Protein AF-A0A4C1Z0Y5-F1 (afdb_monomer)

Sequence (143 aa):
MVAMIMKELLCTYRNPIDVAYALNEYGGIYSSMTRVRSLRLERIRKRRRDTCPDYQQSTRPDVIVRITAKHKLHDSVSLAVVGITLHTVSCVYYRDDGEDATGRFIKMAVAASENKIKDYNVKMAIRNWEKTIMNVLAENWKQ

Mean predicted aligned error: 11.97 Å

pLDDT: mean 70.78, std 19.0, range [27.09, 95.94]

Nearest PDB structures (foldseek):
  3wry-assembly1_C  TM=5.683E-01  e=4.928E-02  Tobacco mosaic virus strain tomato/L
  3vkw-assembly1_A  TM=5.812E-01  e=9.274E-02  Tobacco mosaic virus strain tomato/L
  6jdu-assembly1_A  TM=4.687E-01  e=4.230E-01  Porcine reproductive and respiratory syndrome virus

Radius of gyration: 18.04 Å; Cα contacts (8 Å, |Δi|>4): 185; chains: 1; bounding box: 36×33×64 Å

Secondary structure (DSSP, 8-state):
------TT--EESSS-HHHHHHTGGGT--EE-------EEEE------SS-----PPPSSSS--------SS-SS-HHHHHHHHHS-SS-EEEE-SS--SHHHHHHHHHHHS-HHHHHHHHHH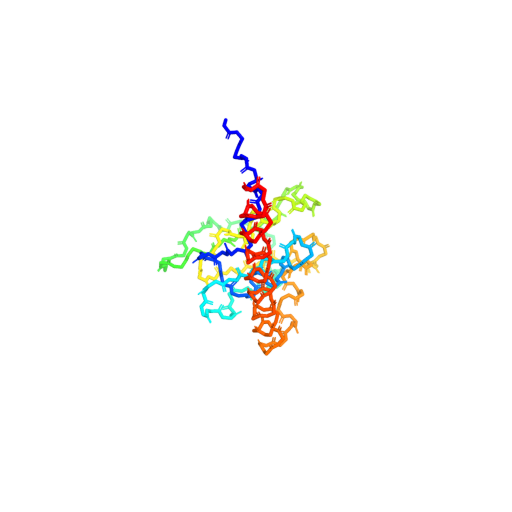HHHHHHHHHHHHHHHHHTT-

Solvent-accessible surface area (backbone atoms only — not comparable to full-atom values): 8480 Å² total; per-residue (Å²): 136,80,77,74,79,61,88,77,70,38,63,35,81,58,29,29,26,29,51,26,51,33,45,48,92,76,59,54,37,14,34,74,38,85,48,56,77,34,72,45,83,43,70,63,78,89,75,72,87,83,77,85,72,81,83,71,80,68,96,52,99,52,54,62,53,72,63,72,81,85,61,96,64,56,77,47,55,69,58,31,52,51,62,62,60,71,28,61,57,34,34,50,42,56,38,87,81,48,80,36,54,49,35,46,27,50,50,54,35,62,70,48,52,70,66,58,37,50,50,51,33,54,55,27,47,51,55,51,52,55,51,52,51,54,51,54,53,59,57,62,71,74,111

Organism: Eumeta variegata (NCBI:txid151549)

Foldseek 3Di:
DPPPPDDDPLEDAQAALLLQVLCVVPDLHAYPDPHLDAFAEEEDDPDDDDDDDPDDDDPDPWPAQEDDPPDPPFEPLVVLNVSSRPTRHHYYYYYHPLPGNNSSSRCSSVPDDSVRSVVSNVVSVVVSVVVVVVVVVVVVVVD

Structure (mmCIF, N/CA/C/O backbone):
data_AF-A0A4C1Z0Y5-F1
#
_entry.id   AF-A0A4C1Z0Y5-F1
#
loop_
_atom_site.group_PDB
_atom_site.id
_atom_site.type_symbol
_atom_site.label_atom_id
_atom_site.label_alt_id
_atom_site.label_comp_id
_atom_site.label_asym_id
_atom_site.label_entity_id
_atom_site.label_seq_id
_atom_site.pdbx_PDB_ins_code
_atom_site.Cartn_x
_atom_site.Cartn_y
_atom_site.Cartn_z
_atom_site.occupancy
_atom_site.B_iso_or_equiv
_atom_site.auth_seq_id
_atom_site.auth_comp_id
_atom_site.auth_asym_id
_atom_site.auth_atom_id
_atom_site.pdbx_PDB_model_num
ATOM 1 N N . MET A 1 1 ? -14.342 22.102 -7.064 1.00 31.84 1 MET A N 1
ATOM 2 C CA . MET A 1 1 ? -14.588 21.096 -6.011 1.00 31.84 1 MET A CA 1
ATOM 3 C C . MET A 1 1 ? -13.287 20.334 -5.786 1.00 31.84 1 MET A C 1
ATOM 5 O O . MET A 1 1 ? -13.051 19.309 -6.408 1.00 31.84 1 MET A O 1
ATOM 9 N N . VAL A 1 2 ? -12.373 20.922 -5.009 1.00 27.09 2 VAL A N 1
ATOM 10 C CA . VAL A 1 2 ? -11.134 20.252 -4.592 1.00 27.09 2 VAL A CA 1
ATOM 11 C C . VAL A 1 2 ? -11.584 19.219 -3.580 1.00 27.09 2 VAL A C 1
ATOM 13 O O . VAL A 1 2 ? -12.142 19.599 -2.553 1.00 27.09 2 VAL A O 1
ATOM 16 N N . ALA A 1 3 ? -11.457 17.935 -3.911 1.00 33.19 3 ALA A N 1
ATOM 17 C CA . ALA A 1 3 ? -11.724 16.882 -2.951 1.00 33.19 3 ALA A CA 1
ATOM 18 C C . ALA A 1 3 ? -10.890 17.200 -1.709 1.00 33.19 3 ALA A C 1
ATOM 20 O O . ALA A 1 3 ? -9.660 17.193 -1.769 1.00 33.19 3 ALA A O 1
ATOM 21 N N . MET A 1 4 ? -11.577 17.560 -0.622 1.00 35.34 4 MET A N 1
ATOM 22 C CA . MET A 1 4 ? -11.061 17.458 0.732 1.00 35.34 4 MET A CA 1
ATOM 23 C C . MET A 1 4 ? -10.297 16.140 0.774 1.00 35.34 4 MET A C 1
ATOM 25 O O . MET A 1 4 ? -10.905 15.073 0.678 1.00 35.34 4 MET A O 1
ATOM 29 N N . ILE A 1 5 ? -8.968 16.212 0.816 1.00 42.75 5 ILE A N 1
ATOM 30 C CA . ILE A 1 5 ? -8.135 15.059 1.124 1.00 42.75 5 ILE A CA 1
ATOM 31 C C . ILE A 1 5 ? -8.548 14.721 2.549 1.00 42.75 5 ILE A C 1
ATOM 33 O O . ILE A 1 5 ? -8.147 15.397 3.496 1.00 42.75 5 ILE A O 1
ATOM 37 N N . MET A 1 6 ? -9.506 13.800 2.666 1.00 40.34 6 MET A N 1
ATOM 38 C CA . MET A 1 6 ? -10.092 13.399 3.929 1.00 40.34 6 MET A CA 1
ATOM 39 C C . MET A 1 6 ? -8.956 13.095 4.893 1.00 40.34 6 MET A C 1
ATOM 41 O O . MET A 1 6 ? -8.065 12.298 4.589 1.00 40.34 6 MET A O 1
ATOM 45 N N . LYS A 1 7 ? -9.019 13.708 6.074 1.00 42.00 7 LYS A N 1
ATOM 46 C CA . LYS A 1 7 ? -8.380 13.141 7.251 1.00 42.00 7 LYS A CA 1
ATOM 47 C C . LYS A 1 7 ? -8.831 11.673 7.330 1.00 42.00 7 LYS A C 1
ATOM 49 O O . LYS A 1 7 ? -10.020 11.404 7.443 1.00 42.00 7 LYS A O 1
ATOM 54 N N . GLU A 1 8 ? -7.863 10.767 7.213 1.00 53.47 8 GLU A N 1
ATOM 55 C CA . GLU A 1 8 ? -7.946 9.352 7.603 1.00 53.47 8 GLU A CA 1
ATOM 56 C C . GLU A 1 8 ? -8.776 8.394 6.731 1.00 53.47 8 GLU A C 1
ATOM 58 O O . GLU A 1 8 ? -9.492 7.540 7.245 1.00 53.47 8 GLU A O 1
ATOM 63 N N . LEU A 1 9 ? -8.581 8.385 5.409 1.00 54.78 9 LEU A N 1
ATOM 64 C CA . LEU A 1 9 ? -8.802 7.137 4.654 1.00 54.78 9 LEU A CA 1
ATOM 65 C C . LEU A 1 9 ? -7.603 6.198 4.858 1.00 54.78 9 LEU A C 1
ATOM 67 O O . LEU A 1 9 ? -6.784 5.987 3.969 1.00 54.78 9 LEU A O 1
ATOM 71 N N . LEU A 1 10 ? -7.498 5.653 6.073 1.00 72.25 10 LEU A N 1
ATOM 72 C CA . LEU A 1 10 ? -6.484 4.663 6.450 1.00 72.25 10 LEU A CA 1
ATOM 73 C C . LEU A 1 10 ? -6.749 3.297 5.792 1.00 72.25 10 LEU A C 1
ATOM 75 O O . LEU A 1 10 ? -5.854 2.465 5.767 1.00 72.25 10 LEU A O 1
ATOM 79 N N . CYS A 1 11 ? -7.937 3.075 5.215 1.00 78.31 11 CYS A N 1
ATOM 80 C CA . CYS A 1 11 ? -8.291 1.869 4.467 1.00 78.31 11 CYS A CA 1
ATOM 81 C C . CYS A 1 11 ? -8.612 2.178 2.996 1.00 78.31 11 CYS A C 1
ATOM 83 O O . CYS A 1 11 ? -9.434 3.051 2.707 1.00 78.31 11 CYS A O 1
ATOM 85 N N . THR A 1 12 ? -8.034 1.413 2.066 1.00 80.94 12 THR A N 1
ATOM 86 C CA . THR A 1 12 ? -8.462 1.365 0.661 1.00 80.94 12 THR A CA 1
ATOM 87 C C . THR A 1 12 ? -9.183 0.058 0.337 1.00 80.94 12 THR A C 1
ATOM 89 O O . THR A 1 12 ? -8.709 -1.030 0.651 1.00 80.94 12 THR A O 1
ATOM 92 N N . TYR A 1 13 ? -10.324 0.173 -0.345 1.00 79.88 13 TYR A N 1
ATOM 93 C CA . TYR A 1 13 ? -11.136 -0.960 -0.815 1.00 79.88 13 TYR A CA 1
ATOM 94 C C . TYR A 1 13 ? -10.881 -1.327 -2.275 1.00 79.88 13 TYR A C 1
ATOM 96 O O . TYR A 1 13 ? -11.342 -2.357 -2.757 1.00 79.88 13 TYR A O 1
ATOM 104 N N . ARG A 1 14 ? -10.189 -0.446 -3.000 1.00 77.25 14 ARG A N 1
ATOM 105 C CA . ARG A 1 14 ? -10.024 -0.545 -4.452 1.00 77.25 14 ARG A CA 1
ATOM 106 C C . ARG A 1 14 ? -8.642 -1.024 -4.852 1.00 77.25 14 ARG A C 1
ATOM 108 O O . ARG A 1 14 ? -8.500 -1.579 -5.935 1.00 77.25 14 ARG A O 1
ATOM 115 N N . ASN A 1 15 ? -7.645 -0.809 -4.000 1.00 83.94 15 ASN A N 1
ATOM 116 C CA . ASN A 1 15 ? -6.253 -0.956 -4.392 1.00 83.94 15 ASN A CA 1
ATOM 117 C C . ASN A 1 15 ? -5.676 -2.230 -3.770 1.00 83.94 15 ASN A C 1
ATOM 119 O O . ASN A 1 15 ? -5.900 -2.460 -2.583 1.00 83.94 15 ASN A O 1
ATOM 123 N N . PRO A 1 16 ? -4.899 -3.028 -4.514 1.00 88.31 16 PRO A N 1
ATOM 124 C CA . PRO A 1 16 ? -4.207 -4.207 -3.988 1.00 88.31 16 PRO A CA 1
ATOM 125 C C . PRO A 1 16 ? -3.216 -3.897 -2.845 1.00 88.31 16 PRO A C 1
ATOM 127 O O . PRO A 1 16 ? -2.795 -2.756 -2.654 1.00 88.31 16 PRO A O 1
ATOM 130 N N . ILE A 1 17 ? -2.820 -4.916 -2.075 1.00 92.00 17 ILE A N 1
ATOM 131 C CA . ILE A 1 17 ? -2.018 -4.750 -0.848 1.00 92.00 17 ILE A CA 1
ATOM 132 C C . ILE A 1 17 ? -0.621 -4.173 -1.140 1.00 92.00 17 ILE A C 1
ATOM 134 O O . ILE A 1 17 ? -0.125 -3.339 -0.381 1.00 92.00 17 ILE A O 1
ATOM 138 N N . ASP A 1 18 ? 0.016 -4.556 -2.251 1.00 91.81 18 ASP A N 1
ATOM 139 C CA . ASP A 1 18 ? 1.312 -3.988 -2.644 1.00 91.81 18 ASP A CA 1
ATOM 140 C C . ASP A 1 18 ? 1.251 -2.497 -2.978 1.00 91.81 18 ASP A C 1
ATOM 142 O O . ASP A 1 18 ? 2.258 -1.814 -2.817 1.00 91.81 18 ASP A O 1
ATOM 146 N N . VAL A 1 19 ? 0.092 -1.973 -3.382 1.00 88.19 19 VAL A N 1
ATOM 147 C CA . VAL A 1 19 ? -0.111 -0.533 -3.588 1.00 88.19 19 VAL A CA 1
ATOM 148 C C . VAL A 1 19 ? -0.117 0.211 -2.261 1.00 88.19 19 VAL A C 1
ATOM 150 O O . VAL A 1 19 ? 0.561 1.227 -2.130 1.00 88.19 19 VAL A O 1
ATOM 153 N N . ALA A 1 20 ? -0.840 -0.304 -1.263 1.00 89.38 20 ALA A N 1
ATOM 154 C CA . ALA A 1 20 ? -0.821 0.269 0.082 1.00 89.38 20 ALA A CA 1
ATOM 155 C C . ALA A 1 20 ? 0.605 0.251 0.658 1.00 89.38 20 ALA A C 1
ATOM 157 O O . ALA A 1 20 ? 1.082 1.254 1.184 1.00 89.38 20 ALA A O 1
ATOM 158 N N . TYR A 1 21 ? 1.332 -0.852 0.450 1.00 91.06 21 TYR A N 1
ATOM 159 C CA . TYR A 1 21 ? 2.737 -0.957 0.833 1.00 91.06 21 TYR A CA 1
ATOM 160 C C . TYR A 1 21 ? 3.648 0.010 0.058 1.00 91.06 21 TYR A C 1
ATOM 162 O O . TYR A 1 21 ? 4.555 0.590 0.649 1.00 91.06 21 TYR A O 1
ATOM 170 N N . ALA A 1 22 ? 3.425 0.215 -1.245 1.00 89.38 22 ALA A N 1
ATOM 171 C CA . ALA A 1 22 ? 4.189 1.162 -2.064 1.00 89.38 22 ALA A CA 1
ATOM 172 C C . ALA A 1 22 ? 4.074 2.605 -1.545 1.00 89.38 22 ALA A C 1
ATOM 174 O O . ALA A 1 22 ? 5.000 3.394 -1.700 1.00 89.38 22 ALA A O 1
ATOM 175 N N . LEU A 1 23 ? 2.946 2.926 -0.909 1.00 85.81 23 LEU A N 1
ATOM 176 C CA . LEU A 1 23 ? 2.619 4.239 -0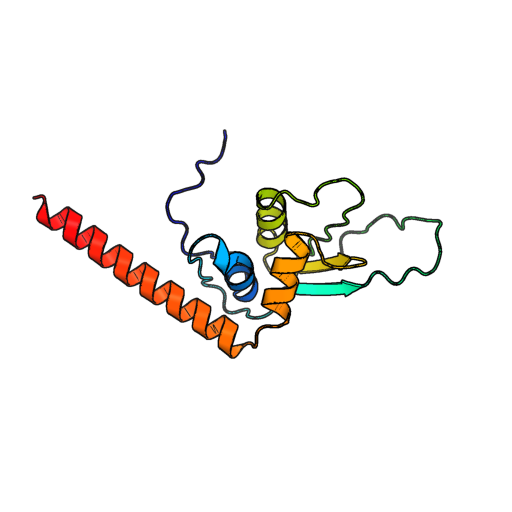.361 1.00 85.81 23 LEU A CA 1
ATOM 177 C C . LEU A 1 23 ? 2.850 4.334 1.151 1.00 85.81 23 LEU A C 1
ATOM 179 O O . LEU A 1 23 ? 2.336 5.251 1.792 1.00 85.81 23 LEU A O 1
ATOM 183 N N . ASN A 1 24 ? 3.619 3.407 1.732 1.00 85.38 24 ASN A N 1
ATOM 184 C CA . ASN A 1 24 ? 3.787 3.332 3.182 1.00 85.38 24 ASN A CA 1
ATOM 185 C C . ASN A 1 24 ? 4.360 4.615 3.816 1.00 85.38 24 ASN A C 1
ATOM 187 O O . ASN A 1 24 ? 4.047 4.909 4.970 1.00 85.38 24 ASN A O 1
ATOM 191 N N . GLU A 1 25 ? 5.118 5.399 3.046 1.00 75.06 25 GLU A N 1
ATOM 192 C CA . GLU A 1 25 ? 5.717 6.670 3.461 1.00 75.06 25 GLU A CA 1
ATOM 193 C C . GLU A 1 25 ? 4.671 7.791 3.639 1.00 75.06 25 GLU A C 1
ATOM 195 O O . GLU A 1 25 ? 4.949 8.786 4.303 1.00 75.06 25 GLU A O 1
ATOM 200 N N . TYR A 1 26 ? 3.455 7.630 3.093 1.00 69.12 26 TYR A N 1
ATOM 201 C CA . TYR A 1 26 ? 2.439 8.691 2.986 1.00 69.12 26 TYR A CA 1
ATOM 202 C C . TYR A 1 26 ? 1.254 8.573 3.943 1.00 69.12 26 TYR A C 1
ATOM 204 O O . TYR A 1 26 ? 0.357 9.412 3.893 1.00 69.12 26 TYR A O 1
ATOM 212 N N . GLY A 1 27 ? 1.254 7.593 4.851 1.00 65.50 27 GLY A N 1
ATOM 213 C CA . GLY A 1 27 ? 0.355 7.653 6.008 1.00 65.50 27 GLY A CA 1
ATOM 214 C C . GLY A 1 27 ? -0.447 6.400 6.307 1.00 65.50 27 GLY A C 1
ATOM 215 O O . GLY A 1 27 ? -1.671 6.452 6.342 1.00 65.50 27 GLY A O 1
ATOM 216 N N . GLY A 1 28 ? 0.238 5.299 6.623 1.00 72.06 28 GLY A N 1
ATOM 217 C CA . GLY A 1 28 ? -0.364 4.177 7.359 1.00 72.06 28 GLY A CA 1
ATOM 218 C C . GLY A 1 28 ? -1.589 3.537 6.701 1.00 72.06 28 GLY A C 1
ATOM 219 O O . GLY A 1 28 ? -2.437 2.985 7.399 1.00 72.06 28 GLY A O 1
ATOM 220 N N . ILE A 1 29 ? -1.691 3.638 5.377 1.00 83.06 29 ILE A N 1
ATOM 221 C CA . ILE A 1 29 ? -2.802 3.091 4.605 1.00 83.06 29 ILE A CA 1
ATOM 222 C C . ILE A 1 29 ? -2.672 1.565 4.581 1.00 83.06 29 ILE A C 1
ATOM 224 O O . ILE A 1 29 ? -1.590 1.028 4.346 1.00 83.06 29 ILE A O 1
ATOM 228 N N . TYR A 1 30 ? -3.781 0.861 4.773 1.00 85.31 30 TYR A N 1
ATOM 229 C CA . TYR A 1 30 ? -3.912 -0.571 4.526 1.00 85.31 30 TYR A CA 1
ATOM 230 C C . TYR A 1 30 ? -4.987 -0.834 3.470 1.00 85.31 30 TYR A C 1
ATOM 232 O O . TYR A 1 30 ? -5.870 -0.013 3.225 1.00 85.31 30 TYR A O 1
ATOM 240 N N . SER A 1 31 ? -4.906 -1.985 2.818 1.00 86.12 31 SER A N 1
ATOM 241 C CA . SER A 1 31 ? -5.885 -2.466 1.852 1.00 86.12 31 SER A CA 1
ATOM 242 C C . SER A 1 31 ? -6.776 -3.542 2.466 1.00 86.12 31 SER A C 1
ATOM 244 O O . SER A 1 31 ? -6.296 -4.422 3.183 1.00 86.12 31 SER A O 1
ATOM 246 N N . SER A 1 32 ? -8.069 -3.499 2.148 1.00 82.38 32 SER A N 1
ATOM 247 C CA . SER A 1 32 ? -9.013 -4.590 2.419 1.00 82.38 32 SER A CA 1
ATOM 248 C C . SER A 1 32 ? -9.091 -5.615 1.281 1.00 82.38 32 SER A C 1
ATOM 250 O O . SER A 1 32 ? -9.784 -6.625 1.404 1.00 82.38 32 SER A O 1
ATOM 252 N N . MET A 1 33 ? -8.366 -5.402 0.177 1.00 86.44 33 MET A N 1
ATOM 253 C CA . MET A 1 33 ? -8.231 -6.406 -0.874 1.00 86.44 33 MET A CA 1
ATOM 254 C C . MET A 1 33 ? -7.316 -7.551 -0.440 1.00 86.44 33 MET A C 1
ATOM 256 O O . MET A 1 33 ? -6.389 -7.383 0.344 1.00 86.44 33 MET A O 1
ATOM 260 N N . THR A 1 34 ? -7.525 -8.724 -1.033 1.00 86.19 34 THR A N 1
ATOM 261 C CA . THR A 1 34 ? -6.690 -9.914 -0.802 1.00 86.19 34 THR A CA 1
ATOM 262 C C . THR A 1 34 ? -5.532 -10.036 -1.793 1.00 86.19 34 THR A C 1
ATOM 264 O O . THR A 1 34 ? -4.597 -10.807 -1.570 1.00 86.19 34 THR A O 1
ATOM 267 N N . ARG A 1 35 ? -5.565 -9.284 -2.903 1.00 88.44 35 ARG A N 1
ATOM 268 C CA . ARG A 1 35 ? -4.530 -9.346 -3.939 1.00 88.44 35 ARG A CA 1
ATOM 269 C C . ARG A 1 35 ? -3.240 -8.706 -3.434 1.00 88.44 35 ARG A C 1
ATOM 271 O O . ARG A 1 35 ? -3.192 -7.509 -3.177 1.00 88.44 35 ARG A O 1
ATOM 278 N N . VAL A 1 36 ? -2.184 -9.511 -3.356 1.00 88.44 36 VAL A N 1
ATOM 279 C CA . VAL A 1 36 ? -0.870 -9.082 -2.855 1.00 88.44 36 VAL A CA 1
ATOM 280 C C . VAL A 1 36 ? -0.028 -8.429 -3.942 1.00 88.44 36 VAL A C 1
ATOM 282 O O . VAL A 1 36 ? 0.696 -7.497 -3.640 1.00 88.44 36 VAL A O 1
ATOM 285 N N . ARG A 1 37 ? -0.107 -8.910 -5.189 1.00 91.12 37 ARG A N 1
ATOM 286 C CA . ARG A 1 37 ? 0.722 -8.444 -6.307 1.00 91.12 37 ARG A CA 1
ATOM 287 C C . ARG A 1 37 ? -0.133 -7.892 -7.435 1.00 91.12 37 ARG A C 1
ATOM 289 O O . ARG A 1 37 ? -0.944 -8.605 -8.022 1.00 91.12 37 ARG A O 1
ATOM 296 N N . SER A 1 38 ? 0.093 -6.633 -7.758 1.00 88.50 38 SER A N 1
ATOM 297 C CA . SER A 1 38 ? -0.537 -5.894 -8.844 1.00 88.50 38 SER A CA 1
ATOM 298 C C . SER A 1 38 ? 0.457 -5.030 -9.612 1.00 88.50 38 SER A C 1
ATOM 300 O O . SER A 1 38 ? 0.236 -4.757 -10.790 1.00 88.50 38 SER A O 1
ATOM 302 N N . LEU A 1 39 ? 1.559 -4.633 -8.972 1.00 86.81 39 LEU A N 1
ATOM 303 C CA . LEU A 1 39 ? 2.582 -3.775 -9.548 1.00 86.81 39 LEU A CA 1
ATOM 304 C C . LEU A 1 39 ? 3.645 -4.583 -10.289 1.00 86.81 39 LEU A C 1
ATOM 306 O O . LEU A 1 39 ? 4.170 -5.580 -9.789 1.00 86.81 39 LEU A O 1
ATOM 310 N N . ARG A 1 40 ? 4.004 -4.110 -11.482 1.00 84.12 40 ARG A N 1
ATOM 311 C CA . ARG A 1 40 ? 5.133 -4.616 -12.264 1.00 84.12 40 ARG A CA 1
ATOM 312 C C . ARG A 1 40 ? 5.964 -3.463 -12.800 1.00 84.12 40 ARG A C 1
ATOM 314 O O . ARG A 1 40 ? 5.426 -2.430 -13.196 1.00 84.12 40 ARG A O 1
ATOM 321 N N . LEU A 1 41 ? 7.274 -3.674 -12.844 1.00 80.00 41 LEU A N 1
ATOM 322 C CA . LEU A 1 41 ? 8.231 -2.743 -13.426 1.00 80.00 41 LEU A CA 1
ATOM 323 C C . LEU A 1 41 ? 8.894 -3.392 -14.641 1.00 80.00 41 LEU A C 1
ATOM 325 O O . LEU A 1 41 ? 9.533 -4.435 -14.508 1.00 80.00 41 LEU A O 1
ATOM 329 N N . GLU A 1 42 ? 8.769 -2.764 -15.807 1.00 79.19 42 GLU A N 1
ATOM 330 C CA . GLU A 1 42 ? 9.366 -3.240 -17.055 1.00 79.19 42 GLU A CA 1
ATOM 331 C C . GLU A 1 42 ? 10.288 -2.179 -17.670 1.00 79.19 42 GLU A C 1
ATOM 333 O O . GLU A 1 42 ? 9.985 -0.984 -17.692 1.00 79.19 42 GLU A O 1
ATOM 338 N N . ARG A 1 43 ? 11.434 -2.625 -18.203 1.00 70.12 43 ARG A N 1
ATOM 339 C CA . ARG A 1 43 ? 12.341 -1.755 -18.963 1.00 70.12 43 ARG A CA 1
ATOM 340 C C . ARG A 1 43 ? 11.870 -1.629 -20.403 1.00 70.12 43 ARG A C 1
ATOM 342 O O . ARG A 1 43 ? 11.619 -2.639 -21.064 1.00 70.12 43 ARG A O 1
ATOM 349 N N . ILE A 1 44 ? 11.833 -0.404 -20.920 1.00 64.50 44 ILE A N 1
ATOM 350 C CA . ILE A 1 44 ? 11.591 -0.174 -22.346 1.00 64.50 44 ILE A CA 1
ATOM 351 C C . ILE A 1 44 ? 12.818 -0.678 -23.111 1.00 64.50 44 ILE A C 1
ATOM 353 O O . ILE A 1 44 ? 13.907 -0.109 -23.049 1.00 64.50 44 ILE A O 1
ATOM 357 N N . ARG A 1 45 ? 12.665 -1.777 -23.857 1.00 58.06 45 ARG A N 1
ATOM 358 C CA . ARG A 1 45 ? 13.694 -2.205 -24.808 1.00 58.06 45 ARG A CA 1
ATOM 359 C C . ARG A 1 45 ? 13.688 -1.209 -25.966 1.00 58.06 45 ARG A C 1
ATOM 361 O O . ARG A 1 45 ? 12.805 -1.267 -26.815 1.00 58.06 45 ARG A O 1
ATOM 368 N N . LYS A 1 46 ? 14.671 -0.302 -26.016 1.00 50.72 46 LYS A N 1
ATOM 369 C CA . LYS A 1 46 ? 14.926 0.578 -27.170 1.00 50.72 46 LYS A CA 1
ATOM 370 C C . LYS A 1 46 ? 15.311 -0.256 -28.398 1.00 50.72 46 LYS A C 1
ATOM 372 O O . LYS A 1 46 ? 16.482 -0.356 -28.747 1.00 50.72 46 LYS A O 1
ATOM 377 N N . ARG A 1 47 ? 14.340 -0.863 -29.081 1.00 43.47 47 ARG A N 1
ATOM 378 C CA . ARG A 1 47 ? 14.511 -1.283 -30.473 1.00 43.47 47 ARG A CA 1
ATOM 379 C C . ARG A 1 47 ? 13.693 -0.359 -31.364 1.00 43.47 47 ARG A C 1
ATOM 381 O O . ARG A 1 47 ? 12.492 -0.524 -31.497 1.00 43.47 47 ARG A O 1
ATOM 388 N N . ARG A 1 48 ? 14.454 0.554 -31.974 1.00 41.38 48 ARG A N 1
ATOM 389 C CA . ARG A 1 48 ? 14.138 1.473 -33.072 1.00 41.38 48 ARG A CA 1
ATOM 390 C C . ARG A 1 48 ? 13.208 2.636 -32.709 1.00 41.38 48 ARG A C 1
ATOM 392 O O . ARG A 1 48 ? 12.066 2.473 -32.305 1.00 41.38 48 ARG A O 1
ATOM 399 N N . ARG A 1 49 ? 13.798 3.831 -32.838 1.00 49.34 49 ARG A N 1
ATOM 400 C CA . ARG A 1 49 ? 13.091 5.080 -33.110 1.00 49.34 49 ARG A CA 1
ATOM 401 C C . ARG A 1 49 ? 12.204 4.846 -34.335 1.00 49.34 49 ARG A C 1
ATOM 403 O O . ARG A 1 49 ? 12.584 4.073 -35.208 1.00 49.34 49 ARG A O 1
ATOM 410 N N . ASP A 1 50 ? 11.084 5.549 -34.349 1.00 40.56 50 ASP A N 1
ATOM 411 C CA . ASP A 1 50 ? 10.140 5.705 -35.456 1.00 40.56 50 ASP A CA 1
ATOM 412 C C . ASP A 1 50 ? 8.926 4.775 -35.360 1.00 40.56 50 ASP A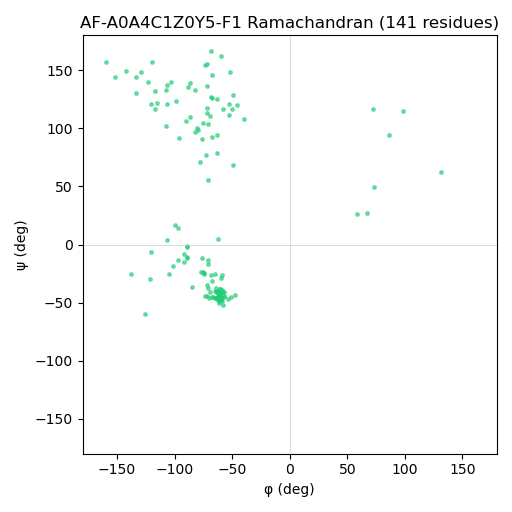 C 1
ATOM 414 O O . ASP A 1 50 ? 9.006 3.556 -35.472 1.00 40.56 50 ASP A O 1
ATOM 418 N N . THR A 1 51 ? 7.768 5.419 -35.187 1.00 37.00 51 THR A N 1
ATOM 419 C CA . THR A 1 51 ? 6.417 4.877 -34.955 1.00 37.00 51 THR A CA 1
ATOM 420 C C . THR A 1 51 ? 6.086 4.580 -33.486 1.00 37.00 51 THR A C 1
ATOM 422 O O . THR A 1 51 ? 6.346 3.505 -32.955 1.00 37.00 51 THR A O 1
ATOM 425 N N . CYS A 1 52 ? 5.460 5.561 -32.820 1.00 37.06 52 CYS A N 1
ATOM 426 C CA . CYS A 1 52 ? 4.542 5.280 -31.711 1.00 37.06 52 CYS A CA 1
ATOM 427 C C . CYS A 1 52 ? 3.444 4.362 -32.274 1.00 37.06 52 CYS A C 1
ATOM 429 O O . CYS A 1 52 ? 2.723 4.827 -33.155 1.00 37.06 52 CYS A O 1
ATOM 431 N N . PRO A 1 53 ? 3.279 3.110 -31.818 1.00 39.34 53 PRO A N 1
ATOM 432 C CA . PRO A 1 53 ? 2.041 2.403 -32.087 1.00 39.34 53 PRO A CA 1
ATOM 433 C C . PRO A 1 53 ? 0.962 3.123 -31.284 1.00 39.34 53 PRO A C 1
ATOM 435 O O . PRO A 1 53 ? 1.141 3.336 -30.080 1.00 39.34 53 PRO A O 1
ATOM 438 N N . ASP A 1 54 ? -0.121 3.521 -31.943 1.00 36.56 54 ASP A N 1
ATOM 439 C CA . ASP A 1 54 ? -1.322 4.002 -31.272 1.00 36.56 54 ASP A CA 1
ATOM 440 C C . ASP A 1 54 ? -1.664 3.055 -30.111 1.00 36.56 54 ASP A C 1
ATOM 442 O O . ASP A 1 54 ? -1.789 1.837 -30.272 1.00 36.56 54 ASP A O 1
ATOM 446 N N . TYR A 1 55 ? -1.680 3.607 -28.896 1.00 44.97 55 TYR A N 1
ATOM 447 C CA . TYR A 1 55 ? -1.718 2.828 -27.662 1.00 44.97 55 TYR A CA 1
ATOM 448 C C . TYR A 1 55 ? -3.130 2.290 -27.433 1.00 44.97 55 TYR A C 1
ATOM 450 O O . TYR A 1 55 ? -3.968 2.930 -26.803 1.00 44.97 55 TYR A O 1
ATOM 458 N N . GLN A 1 56 ? -3.388 1.095 -27.951 1.00 40.88 56 GLN A N 1
ATOM 459 C CA . GLN A 1 56 ? -4.658 0.409 -27.778 1.00 40.88 56 GLN A CA 1
ATOM 460 C C . GLN A 1 56 ? -4.859 -0.001 -26.311 1.00 40.88 56 GLN A C 1
ATOM 462 O O . GLN A 1 56 ? -4.014 -0.671 -25.708 1.00 40.88 56 GLN A O 1
ATOM 467 N N . GLN A 1 57 ? -5.993 0.413 -25.738 1.00 43.28 57 GLN A N 1
ATOM 468 C CA . GLN A 1 57 ? -6.523 -0.126 -24.487 1.00 43.28 57 GLN A CA 1
ATOM 469 C C . GLN A 1 57 ? -6.598 -1.652 -24.613 1.00 43.28 57 GLN A C 1
ATOM 471 O O . GLN A 1 57 ? -7.223 -2.181 -25.530 1.00 43.28 57 GLN A O 1
ATOM 476 N N . SER A 1 58 ? -5.907 -2.358 -23.718 1.00 37.78 58 SER A N 1
ATOM 477 C CA . SER A 1 58 ? -5.921 -3.819 -23.681 1.00 37.78 58 SER A CA 1
ATOM 478 C C . SER A 1 58 ? -7.335 -4.307 -23.382 1.00 37.78 58 SER A C 1
ATOM 480 O O . SER A 1 58 ? -7.913 -3.947 -22.361 1.00 37.78 58 SER A O 1
ATOM 482 N N . THR A 1 59 ? -7.855 -5.167 -24.254 1.00 36.44 59 THR A N 1
ATOM 483 C CA . THR A 1 59 ? -9.163 -5.835 -24.193 1.00 36.44 59 THR A CA 1
ATOM 484 C C . THR A 1 59 ? -9.211 -6.911 -23.097 1.00 36.44 59 THR A C 1
ATOM 486 O O . THR A 1 59 ? -9.473 -8.085 -23.346 1.00 36.44 59 THR A O 1
ATOM 489 N N . ARG A 1 60 ? -8.908 -6.532 -21.857 1.00 38.22 60 ARG A N 1
ATOM 490 C CA . ARG A 1 60 ? -9.224 -7.299 -20.649 1.00 38.22 60 ARG A CA 1
ATOM 491 C C . ARG A 1 60 ? -9.924 -6.343 -19.686 1.00 38.22 60 ARG A C 1
ATOM 493 O O . ARG A 1 60 ? -9.575 -5.169 -19.686 1.00 38.22 60 ARG A O 1
ATOM 500 N N . PRO A 1 61 ? -10.857 -6.803 -18.839 1.00 40.19 61 PRO A N 1
ATOM 501 C CA . PRO A 1 61 ? -11.503 -5.952 -17.828 1.00 40.19 61 PRO A CA 1
ATOM 502 C C . PRO A 1 61 ? -10.524 -5.382 -16.771 1.00 40.19 61 PRO A C 1
ATOM 504 O O . PRO A 1 61 ? -10.939 -4.713 -15.828 1.00 40.19 61 PRO A O 1
ATOM 507 N N . ASP A 1 62 ? -9.221 -5.621 -16.934 1.00 45.41 62 ASP A N 1
ATOM 508 C CA . ASP A 1 62 ? -8.138 -5.156 -16.088 1.00 45.41 62 ASP A CA 1
ATOM 509 C C . ASP A 1 62 ? -7.696 -3.759 -16.555 1.00 45.41 62 ASP A C 1
ATOM 511 O O . ASP A 1 62 ? -7.078 -3.607 -17.610 1.00 45.41 62 ASP A O 1
ATOM 515 N N . VAL A 1 63 ? -7.984 -2.718 -15.770 1.00 45.16 63 VAL A N 1
ATOM 516 C CA . VAL A 1 63 ? -7.498 -1.356 -16.048 1.00 45.16 63 VAL A CA 1
ATOM 517 C C . VAL A 1 63 ? -5.973 -1.318 -15.873 1.00 45.16 63 VAL A C 1
ATOM 519 O O . VAL A 1 63 ? -5.468 -1.119 -14.770 1.00 45.16 63 VAL A O 1
ATOM 522 N N . ILE A 1 64 ? -5.233 -1.530 -16.965 1.00 49.09 64 ILE A N 1
ATOM 523 C CA . ILE A 1 64 ? -3.777 -1.357 -17.034 1.00 49.09 64 ILE A CA 1
ATOM 524 C C . ILE A 1 64 ? -3.495 0.135 -17.225 1.00 49.09 64 ILE A C 1
ATOM 526 O O . ILE A 1 64 ? -3.582 0.662 -18.334 1.00 49.09 64 ILE A O 1
ATOM 530 N N . VAL A 1 65 ? -3.137 0.830 -16.146 1.00 49.75 65 VAL A N 1
ATOM 531 C CA . VAL A 1 65 ? -2.660 2.216 -16.233 1.00 49.75 65 VAL A CA 1
ATOM 532 C C . VAL A 1 65 ? -1.224 2.196 -16.763 1.00 49.75 65 VAL A C 1
ATOM 534 O O . VAL A 1 65 ? -0.291 1.827 -16.053 1.00 49.75 65 VAL A O 1
ATOM 537 N N . ARG A 1 66 ? -1.034 2.562 -18.036 1.00 50.53 66 ARG A N 1
ATOM 538 C CA . ARG A 1 66 ? 0.288 2.650 -18.678 1.00 50.53 66 ARG A CA 1
ATOM 539 C C . ARG A 1 66 ? 0.775 4.102 -18.628 1.00 50.53 66 ARG A C 1
ATOM 541 O O . ARG A 1 66 ? 0.452 4.904 -19.498 1.00 50.53 66 ARG A O 1
ATOM 548 N N . ILE A 1 67 ? 1.525 4.460 -17.586 1.00 52.50 67 ILE A N 1
ATOM 549 C CA . ILE A 1 67 ? 2.076 5.817 -17.423 1.00 52.50 67 ILE A CA 1
ATOM 550 C C . ILE A 1 67 ? 3.359 5.932 -18.256 1.00 52.50 67 ILE A C 1
ATOM 552 O O . ILE A 1 67 ? 4.432 5.521 -17.823 1.00 52.50 67 ILE A O 1
ATOM 556 N N . THR A 1 68 ? 3.266 6.480 -19.468 1.00 45.34 68 THR A N 1
ATOM 557 C CA . THR A 1 68 ? 4.443 6.841 -20.274 1.00 45.34 68 THR A CA 1
ATOM 558 C C . THR A 1 68 ? 4.861 8.272 -19.961 1.00 45.34 68 THR A C 1
ATOM 560 O O . THR A 1 68 ? 4.220 9.227 -20.402 1.00 45.34 68 THR A O 1
ATOM 563 N N . ALA A 1 69 ? 5.956 8.441 -19.221 1.00 44.34 69 ALA A N 1
ATOM 564 C CA . ALA A 1 69 ? 6.548 9.748 -18.957 1.00 44.34 69 ALA A CA 1
ATOM 565 C C . ALA A 1 69 ? 7.250 10.285 -20.218 1.00 44.34 69 ALA A C 1
ATOM 567 O O . ALA A 1 69 ? 8.469 10.227 -20.336 1.00 44.34 69 ALA A O 1
ATOM 568 N N . LYS A 1 70 ? 6.483 10.790 -21.194 1.00 44.25 70 LYS A N 1
ATOM 569 C CA . LYS A 1 70 ? 7.045 11.544 -22.331 1.00 44.25 70 LYS A CA 1
ATOM 570 C C . LYS A 1 70 ? 7.146 13.050 -22.050 1.00 44.25 70 LYS A C 1
ATOM 572 O O . LYS A 1 70 ? 7.790 13.755 -22.811 1.00 44.25 70 LYS A O 1
ATOM 577 N N . HIS A 1 71 ? 6.549 13.539 -20.959 1.00 41.72 71 HIS A N 1
ATOM 578 C CA . HIS A 1 71 ? 6.587 14.945 -20.545 1.00 41.72 71 HIS A CA 1
ATOM 579 C C . HIS A 1 71 ? 6.691 15.033 -19.010 1.00 41.72 71 HIS A C 1
ATOM 581 O O . HIS A 1 71 ? 6.235 14.134 -18.308 1.00 41.72 71 HIS A O 1
ATOM 587 N N . LYS A 1 72 ? 7.349 16.088 -18.517 1.00 49.41 72 LYS A N 1
ATOM 588 C CA . LYS A 1 72 ? 7.851 16.363 -17.152 1.00 49.41 72 LYS A CA 1
ATOM 589 C C . LYS A 1 72 ? 6.852 16.158 -15.983 1.00 49.41 72 LYS A C 1
ATOM 591 O O . LYS A 1 72 ? 6.489 17.110 -15.306 1.00 49.41 72 LYS A O 1
ATOM 596 N N . LEU A 1 73 ? 6.450 14.923 -15.688 1.00 51.97 73 LEU A N 1
ATOM 597 C CA . LEU A 1 73 ? 5.646 14.556 -14.502 1.00 51.97 73 LEU A CA 1
ATOM 598 C C . LEU A 1 73 ? 6.515 14.029 -13.338 1.00 51.97 73 LEU A C 1
ATOM 600 O O . LEU A 1 73 ? 6.014 13.408 -12.4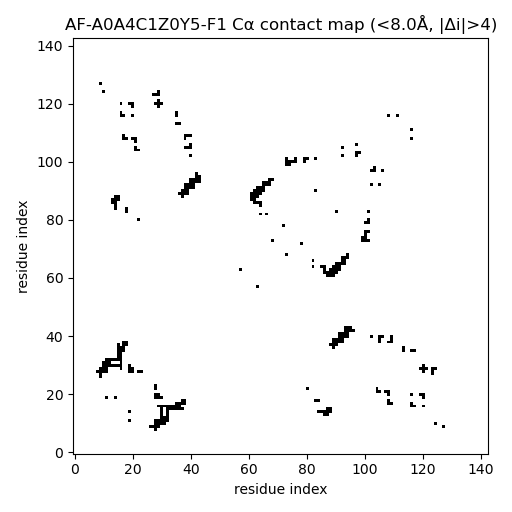09 1.00 51.97 73 LEU A O 1
ATOM 604 N N . HIS A 1 74 ? 7.830 14.231 -13.418 1.00 52.38 74 HIS A N 1
ATOM 605 C CA . HIS A 1 74 ? 8.833 13.348 -12.818 1.00 52.38 74 HIS A CA 1
ATOM 606 C C . HIS A 1 74 ? 9.003 13.457 -11.293 1.00 52.38 74 HIS A C 1
ATOM 608 O O . HIS A 1 74 ? 9.402 12.478 -10.663 1.00 52.38 74 HIS A O 1
ATOM 614 N N . ASP A 1 75 ? 8.641 14.596 -10.697 1.00 57.56 75 ASP A N 1
ATOM 615 C CA . ASP A 1 75 ? 8.942 14.873 -9.282 1.00 57.56 75 ASP A CA 1
ATOM 616 C C . ASP A 1 75 ? 7.695 15.120 -8.425 1.00 57.56 75 ASP A C 1
ATOM 618 O O . ASP A 1 75 ? 7.784 15.225 -7.201 1.00 57.56 75 ASP A O 1
ATOM 622 N N . SER A 1 76 ? 6.507 15.187 -9.037 1.00 70.19 76 SER A N 1
ATOM 623 C CA . SER A 1 76 ? 5.274 15.372 -8.275 1.00 70.19 76 SER A CA 1
ATOM 624 C C . SER A 1 76 ? 4.827 14.048 -7.670 1.00 70.19 76 SER A C 1
ATOM 626 O O . SER A 1 76 ? 4.166 13.227 -8.307 1.00 70.19 76 SER A O 1
ATOM 628 N N . VAL A 1 77 ? 5.158 13.879 -6.394 1.00 67.25 77 VAL A N 1
ATOM 629 C CA . VAL A 1 77 ? 4.663 12.798 -5.538 1.00 67.25 77 VAL A CA 1
ATOM 630 C C . VAL A 1 77 ? 3.145 12.638 -5.661 1.00 67.25 77 VAL A C 1
ATOM 632 O O . VAL A 1 77 ? 2.666 11.521 -5.818 1.00 67.25 77 VAL A O 1
ATOM 635 N N . SER A 1 78 ? 2.381 13.733 -5.665 1.00 69.81 78 SER A N 1
ATOM 636 C CA . SER A 1 78 ? 0.917 13.680 -5.746 1.00 69.81 78 SER A CA 1
ATOM 637 C C . SER A 1 78 ? 0.423 13.007 -7.028 1.00 69.81 78 SER A C 1
ATOM 639 O O . SER A 1 78 ? -0.504 12.202 -6.986 1.00 69.81 78 SER A O 1
ATOM 641 N N . LEU A 1 79 ? 1.061 13.284 -8.168 1.00 68.44 79 LEU A N 1
ATOM 642 C CA . LEU A 1 79 ? 0.712 12.656 -9.443 1.00 68.44 79 LEU A CA 1
ATOM 643 C C . LEU A 1 79 ? 1.130 11.182 -9.492 1.00 68.44 79 LEU A C 1
ATOM 645 O O . LEU A 1 79 ? 0.396 10.362 -10.044 1.00 68.44 79 LEU A O 1
ATOM 649 N N . ALA A 1 80 ? 2.259 10.832 -8.871 1.00 68.81 80 ALA A N 1
ATOM 650 C CA . ALA A 1 80 ? 2.694 9.444 -8.727 1.00 68.81 80 ALA A CA 1
ATOM 651 C C . ALA A 1 80 ? 1.710 8.629 -7.871 1.00 68.81 80 ALA A C 1
ATOM 653 O O . ALA A 1 80 ? 1.300 7.538 -8.268 1.00 68.81 80 ALA A O 1
ATOM 654 N N . VAL A 1 81 ? 1.277 9.184 -6.734 1.00 72.94 81 VAL A N 1
ATOM 655 C CA . VAL A 1 81 ? 0.269 8.573 -5.855 1.00 72.94 81 VAL A CA 1
ATOM 656 C C . VAL A 1 81 ? -1.034 8.357 -6.618 1.00 72.94 81 VAL A C 1
ATOM 658 O O . VAL A 1 81 ? -1.571 7.252 -6.604 1.00 72.94 81 VAL A O 1
ATOM 661 N N . VAL A 1 82 ? -1.527 9.368 -7.339 1.00 73.31 82 VAL A N 1
ATOM 662 C CA . VAL A 1 82 ? -2.741 9.236 -8.160 1.00 73.31 82 VAL A CA 1
ATOM 663 C C . VAL A 1 82 ? -2.559 8.122 -9.193 1.00 73.31 82 VAL A C 1
ATOM 665 O O . VAL A 1 82 ? -3.335 7.174 -9.208 1.00 73.31 82 VAL A O 1
ATOM 668 N N . GLY A 1 83 ? -1.486 8.144 -9.984 1.00 69.38 83 GLY A N 1
ATOM 669 C CA . GLY A 1 83 ? -1.247 7.137 -11.022 1.00 69.38 83 GLY A CA 1
ATOM 670 C C . GLY A 1 83 ? -1.214 5.690 -10.510 1.00 69.38 83 GLY A C 1
ATOM 671 O O . GLY A 1 83 ? -1.783 4.805 -11.145 1.00 69.38 83 GLY A O 1
ATOM 672 N N . ILE A 1 84 ? -0.596 5.456 -9.348 1.00 72.38 84 ILE A N 1
ATOM 673 C CA . ILE A 1 84 ? -0.499 4.130 -8.712 1.00 72.38 84 ILE A CA 1
ATOM 674 C C . ILE A 1 84 ? -1.812 3.724 -8.021 1.00 72.38 84 ILE A C 1
ATOM 676 O O . ILE A 1 84 ? -2.064 2.544 -7.818 1.00 72.38 84 ILE A O 1
ATOM 680 N N . THR A 1 85 ? -2.663 4.671 -7.629 1.00 73.00 85 THR A N 1
ATOM 681 C CA . THR A 1 85 ? -3.908 4.361 -6.905 1.00 73.00 85 THR A CA 1
ATOM 682 C C . THR A 1 85 ? -5.117 4.163 -7.814 1.00 73.00 85 THR A C 1
ATOM 684 O O . THR A 1 85 ? -6.161 3.732 -7.329 1.00 73.00 85 THR A O 1
ATOM 687 N N . LEU A 1 86 ? -4.993 4.445 -9.115 1.00 72.62 86 LEU A N 1
ATOM 688 C CA . LEU A 1 86 ? -6.082 4.269 -10.078 1.00 72.62 86 LEU A CA 1
ATOM 689 C C . LEU A 1 86 ? -6.355 2.804 -10.455 1.00 72.62 86 LEU A C 1
ATOM 691 O O . LEU A 1 86 ? -7.472 2.503 -10.877 1.00 72.62 86 LEU A O 1
ATOM 695 N N . HIS A 1 87 ? -5.378 1.893 -10.361 1.00 72.75 87 HIS A N 1
ATOM 696 C CA . HIS A 1 87 ? -5.591 0.507 -10.790 1.00 72.75 87 HIS A CA 1
ATOM 697 C C . HIS A 1 87 ? -6.197 -0.354 -9.681 1.00 72.75 87 HIS A C 1
ATOM 6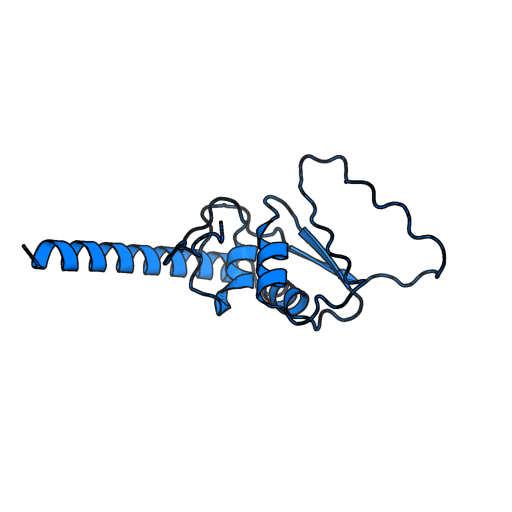99 O O . HIS A 1 87 ? -5.787 -0.323 -8.523 1.00 72.75 87 HIS A O 1
ATOM 705 N N . THR A 1 88 ? -7.146 -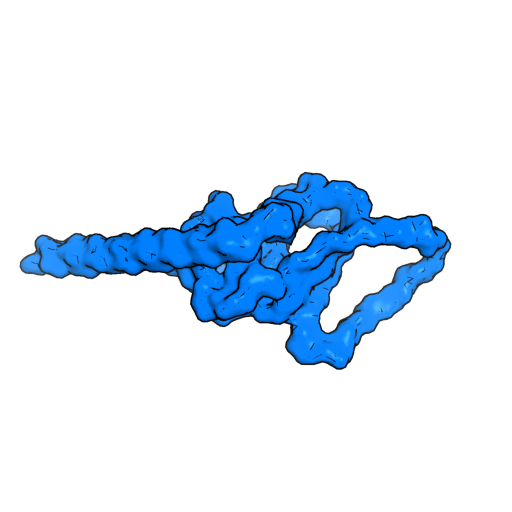1.195 -10.076 1.00 63.97 88 THR A N 1
ATOM 706 C CA . THR A 1 88 ? -7.834 -2.134 -9.180 1.00 63.97 88 THR A CA 1
ATOM 707 C C . THR A 1 88 ? -7.312 -3.564 -9.305 1.00 63.97 88 THR A C 1
ATOM 709 O O . THR A 1 88 ? -7.505 -4.384 -8.412 1.00 63.97 88 THR A O 1
ATOM 712 N N . VAL A 1 89 ? -6.626 -3.879 -10.411 1.00 69.25 89 VAL A N 1
ATOM 713 C CA . VAL A 1 89 ? -6.247 -5.256 -10.756 1.00 69.25 89 VAL A CA 1
ATOM 714 C C . VAL A 1 89 ? -4.745 -5.385 -11.012 1.00 69.25 89 VAL A C 1
ATOM 716 O O . VAL A 1 89 ? -4.070 -6.142 -10.314 1.00 69.25 89 VAL A O 1
ATOM 719 N N . SER A 1 90 ? -4.193 -4.659 -11.985 1.00 77.19 90 SER A N 1
ATOM 720 C CA . SER A 1 90 ? -2.768 -4.730 -12.329 1.00 77.19 90 SER A CA 1
ATOM 721 C C . SER A 1 90 ? -2.288 -3.412 -12.924 1.00 77.19 90 SER A C 1
ATOM 723 O O . SER A 1 90 ? -3.000 -2.793 -13.707 1.00 77.19 90 SER A O 1
ATOM 725 N N . CYS A 1 91 ? -1.053 -3.027 -12.622 1.00 76.12 91 CYS A N 1
ATOM 726 C CA . CYS A 1 91 ? -0.389 -1.872 -13.210 1.00 76.12 91 CYS A CA 1
ATOM 727 C C . CYS A 1 91 ? 1.031 -2.249 -13.634 1.00 76.12 91 CYS A C 1
ATOM 729 O O . CYS A 1 91 ? 1.781 -2.868 -12.877 1.00 76.12 91 CYS A O 1
ATOM 731 N N . VAL A 1 92 ? 1.380 -1.901 -14.874 1.00 72.88 92 VAL A N 1
ATOM 732 C CA . VAL A 1 92 ? 2.711 -2.134 -15.440 1.00 72.88 92 VAL A CA 1
ATOM 733 C C . VAL A 1 92 ? 3.331 -0.787 -15.765 1.00 72.88 92 VAL A C 1
ATOM 735 O O . VAL A 1 92 ? 2.842 -0.053 -16.626 1.00 72.88 92 VAL A O 1
ATOM 738 N N . TYR A 1 93 ? 4.426 -0.482 -15.080 1.00 73.31 93 TYR A N 1
ATOM 739 C CA . TYR A 1 93 ? 5.163 0.754 -15.261 1.00 73.31 93 TYR A CA 1
ATOM 740 C C . TYR A 1 93 ? 6.373 0.529 -16.164 1.00 73.31 93 TYR A C 1
ATOM 742 O O . TYR A 1 93 ? 7.214 -0.326 -15.885 1.00 73.31 93 TYR A O 1
ATOM 750 N N . TYR A 1 94 ? 6.445 1.297 -17.253 1.00 69.19 94 TYR A N 1
ATOM 751 C CA . TYR A 1 94 ? 7.481 1.187 -18.280 1.00 69.19 94 TYR A CA 1
ATOM 752 C C . TYR A 1 94 ? 8.461 2.347 -18.184 1.00 69.19 94 TYR A C 1
ATOM 754 O O . TYR A 1 94 ? 8.052 3.500 -18.331 1.00 69.19 94 TYR A O 1
ATOM 762 N N . ARG A 1 95 ? 9.753 2.061 -17.985 1.00 70.06 95 ARG A N 1
ATOM 763 C CA . ARG A 1 95 ? 10.767 3.120 -17.886 1.00 70.06 95 ARG A CA 1
ATOM 764 C C . ARG A 1 95 ? 12.198 2.653 -18.143 1.00 70.06 95 ARG A C 1
ATOM 766 O O . ARG A 1 95 ? 12.516 1.483 -17.961 1.00 70.06 95 ARG A O 1
ATOM 773 N N . ASP A 1 96 ? 13.056 3.595 -18.527 1.00 61.84 96 ASP A N 1
ATOM 774 C CA . ASP A 1 96 ? 14.484 3.365 -18.763 1.00 61.84 96 ASP A CA 1
ATOM 775 C C . ASP A 1 96 ? 15.296 3.173 -17.454 1.00 61.84 96 ASP A C 1
ATOM 777 O O . ASP A 1 96 ? 16.082 2.229 -17.383 1.00 61.84 96 ASP A O 1
ATOM 781 N N . ASP A 1 97 ? 15.085 3.991 -16.407 1.00 65.50 97 ASP A N 1
ATOM 782 C CA . ASP A 1 97 ? 15.911 4.020 -15.171 1.00 65.50 97 ASP A CA 1
ATOM 783 C C . ASP A 1 97 ? 15.154 3.749 -13.842 1.00 65.50 97 ASP A C 1
ATOM 785 O O . ASP A 1 97 ? 15.702 3.180 -12.893 1.00 65.50 97 ASP A O 1
ATOM 789 N N . GLY A 1 98 ? 13.864 4.091 -13.759 1.00 61.31 98 GLY A N 1
ATOM 790 C CA . GLY A 1 98 ? 13.035 3.968 -12.554 1.00 61.31 98 GLY A CA 1
ATOM 791 C C . GLY A 1 98 ? 13.446 4.896 -11.403 1.00 61.31 98 GLY A C 1
ATOM 792 O O . GLY A 1 98 ? 13.283 4.498 -10.249 1.00 61.31 98 GLY A O 1
ATOM 793 N N . GLU A 1 99 ? 14.057 6.047 -11.688 1.00 69.44 99 GLU A N 1
ATOM 794 C CA . GLU A 1 99 ? 14.551 6.983 -10.659 1.00 69.44 99 GLU A CA 1
ATOM 795 C C . GLU A 1 99 ? 13.522 8.031 -10.198 1.00 69.44 99 GLU A C 1
ATOM 797 O O . GLU A 1 99 ? 13.718 8.670 -9.162 1.00 69.44 99 GLU A O 1
ATOM 802 N N . ASP A 1 100 ? 12.395 8.182 -10.898 1.00 73.25 100 ASP A N 1
ATOM 803 C CA . ASP A 1 100 ? 11.317 9.079 -10.469 1.00 73.25 100 ASP A CA 1
ATOM 804 C C . ASP A 1 100 ? 10.595 8.601 -9.207 1.00 73.25 100 ASP A C 1
ATOM 806 O O . ASP A 1 100 ? 10.692 7.441 -8.802 1.00 73.25 100 ASP A O 1
ATOM 810 N N . ALA A 1 101 ? 9.799 9.495 -8.612 1.00 73.69 101 ALA A N 1
ATOM 811 C CA . ALA A 1 101 ? 8.981 9.181 -7.441 1.00 73.69 101 ALA A CA 1
ATOM 812 C C . ALA A 1 101 ? 8.128 7.913 -7.646 1.00 73.69 101 ALA A C 1
ATOM 814 O O . ALA A 1 101 ? 8.138 7.018 -6.804 1.00 73.69 101 ALA A O 1
ATOM 815 N N . THR A 1 102 ? 7.474 7.784 -8.805 1.00 75.56 102 THR A N 1
ATOM 816 C CA . THR A 1 102 ? 6.657 6.610 -9.159 1.00 75.56 102 THR A CA 1
ATOM 817 C C . THR A 1 102 ? 7.486 5.328 -9.207 1.00 75.56 102 THR A C 1
ATOM 819 O O . THR A 1 102 ? 7.116 4.315 -8.613 1.00 75.56 102 THR A O 1
ATOM 822 N N . GLY A 1 103 ? 8.634 5.364 -9.890 1.00 78.56 103 GLY A N 1
ATOM 823 C CA . GLY A 1 103 ? 9.551 4.240 -10.005 1.00 78.56 103 GLY A CA 1
ATOM 824 C C . GLY A 1 103 ? 10.087 3.789 -8.652 1.00 78.56 103 GLY A C 1
ATOM 825 O O . GLY A 1 103 ? 10.174 2.584 -8.421 1.00 78.56 103 GLY A O 1
ATOM 826 N N . ARG A 1 104 ? 10.373 4.719 -7.731 1.00 82.56 104 ARG A N 1
ATOM 827 C CA . ARG A 1 104 ? 10.805 4.391 -6.362 1.00 82.56 104 ARG A CA 1
ATOM 828 C C . ARG A 1 104 ? 9.736 3.617 -5.588 1.00 82.5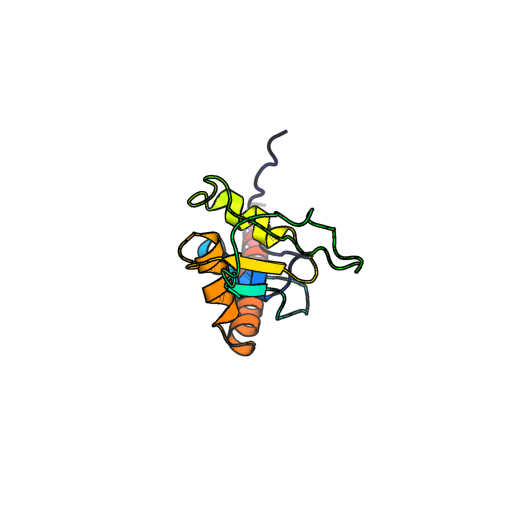6 104 ARG A C 1
ATOM 830 O O . ARG A 1 104 ? 10.053 2.553 -5.053 1.00 82.56 104 ARG A O 1
ATOM 837 N N . PHE A 1 105 ? 8.479 4.067 -5.600 1.00 83.56 105 PHE A N 1
ATOM 838 C CA . PHE A 1 105 ? 7.377 3.355 -4.930 1.00 83.56 105 PHE A CA 1
ATOM 839 C C . PHE A 1 105 ? 7.171 1.950 -5.493 1.00 83.56 105 PHE A C 1
ATOM 841 O O . PHE A 1 105 ? 7.074 0.973 -4.747 1.00 83.56 105 PHE A O 1
ATOM 848 N N . ILE A 1 106 ? 7.170 1.832 -6.822 1.00 84.56 106 ILE A N 1
ATOM 849 C CA . ILE A 1 106 ? 6.972 0.548 -7.495 1.00 84.56 106 ILE A CA 1
ATOM 850 C C . ILE A 1 106 ? 8.148 -0.393 -7.220 1.00 84.56 106 ILE A C 1
ATOM 852 O O . ILE A 1 106 ? 7.922 -1.549 -6.872 1.00 84.56 106 ILE A O 1
ATOM 856 N N . LYS A 1 107 ? 9.398 0.084 -7.306 1.00 87.88 107 LYS A N 1
ATOM 857 C CA . LYS A 1 107 ? 10.594 -0.713 -6.975 1.00 87.88 107 LYS A CA 1
ATOM 858 C C . LYS A 1 107 ? 10.533 -1.239 -5.546 1.00 87.88 107 LYS A C 1
ATOM 860 O O . LYS A 1 107 ? 10.794 -2.419 -5.331 1.00 87.88 107 LYS A O 1
ATOM 865 N N . MET A 1 108 ? 10.162 -0.389 -4.590 1.00 89.06 108 MET A N 1
ATOM 866 C CA . MET A 1 108 ? 10.043 -0.771 -3.185 1.00 89.06 108 MET A CA 1
ATOM 867 C C . MET A 1 108 ? 9.025 -1.902 -2.984 1.00 89.06 108 MET A C 1
ATOM 869 O O . MET A 1 108 ? 9.330 -2.891 -2.315 1.00 89.06 108 MET A O 1
ATOM 873 N N . ALA A 1 109 ? 7.835 -1.782 -3.574 1.00 90.00 109 ALA A N 1
ATOM 874 C CA . ALA A 1 109 ? 6.798 -2.803 -3.457 1.00 90.00 109 ALA A CA 1
ATOM 875 C C . ALA A 1 109 ? 7.154 -4.097 -4.200 1.00 90.00 109 ALA A C 1
ATOM 877 O O . ALA A 1 109 ? 6.960 -5.189 -3.667 1.00 90.00 109 ALA A O 1
ATOM 878 N N . VAL A 1 110 ? 7.735 -3.997 -5.398 1.00 90.38 110 VAL A N 1
ATOM 879 C CA . VAL A 1 110 ? 8.180 -5.158 -6.185 1.00 90.38 110 VAL A CA 1
ATOM 880 C C . VAL A 1 110 ? 9.297 -5.922 -5.463 1.00 90.38 110 VAL A C 1
ATOM 882 O O . VAL A 1 110 ? 9.258 -7.149 -5.430 1.00 90.38 110 VAL A O 1
ATOM 885 N N . ALA A 1 111 ? 10.250 -5.224 -4.838 1.00 92.50 111 ALA A N 1
ATOM 886 C CA . ALA A 1 111 ? 11.369 -5.838 -4.121 1.00 92.50 111 ALA A CA 1
ATOM 887 C C . ALA A 1 111 ? 10.981 -6.462 -2.767 1.00 92.50 111 ALA A C 1
ATOM 889 O O . ALA A 1 111 ? 11.673 -7.355 -2.278 1.00 92.50 111 ALA A O 1
ATOM 890 N N . ALA A 1 112 ? 9.896 -6.007 -2.135 1.00 94.69 112 ALA A N 1
ATOM 891 C CA . ALA A 1 112 ? 9.424 -6.578 -0.876 1.00 94.69 112 ALA A CA 1
ATOM 892 C C . ALA A 1 112 ? 8.900 -8.008 -1.075 1.00 94.69 112 ALA A C 1
ATOM 894 O O . ALA A 1 112 ? 8.302 -8.313 -2.103 1.00 94.69 112 ALA A O 1
ATOM 895 N N . SER A 1 113 ? 9.088 -8.892 -0.090 1.00 95.81 113 SER A N 1
ATOM 896 C CA . SER A 1 113 ? 8.475 -10.227 -0.103 1.00 95.81 113 SER A CA 1
ATOM 897 C C . SER A 1 113 ? 6.969 -10.140 0.152 1.00 95.81 113 SER A C 1
ATOM 899 O O . SER A 1 113 ? 6.491 -9.205 0.796 1.00 95.81 113 SER A O 1
ATOM 901 N N . GLU A 1 114 ? 6.203 -11.135 -0.302 1.00 94.56 114 GLU A N 1
ATOM 902 C CA . GLU A 1 114 ? 4.757 -11.160 -0.041 1.00 94.56 114 GLU A CA 1
ATOM 903 C C . GLU A 1 114 ? 4.434 -11.155 1.453 1.00 94.56 114 GLU A C 1
ATOM 905 O O . GLU A 1 114 ? 3.512 -10.462 1.875 1.00 94.56 114 GLU A O 1
ATOM 910 N N . ASN A 1 115 ? 5.217 -11.875 2.261 1.00 95.94 115 ASN A N 1
ATOM 911 C CA . ASN A 1 115 ? 5.038 -11.894 3.711 1.00 95.94 115 ASN A CA 1
ATOM 912 C C . ASN A 1 115 ? 5.256 -10.506 4.318 1.00 95.94 115 ASN A C 1
ATOM 914 O O . ASN A 1 115 ? 4.462 -10.089 5.151 1.00 95.94 115 ASN A O 1
ATOM 918 N N . LYS A 1 116 ? 6.266 -9.759 3.852 1.00 95.06 116 LYS A N 1
ATOM 919 C CA . LYS A 1 116 ? 6.513 -8.382 4.304 1.00 95.06 116 LYS A CA 1
ATOM 920 C C . LYS A 1 116 ? 5.354 -7.446 3.945 1.00 95.06 116 LYS A C 1
ATOM 922 O O . LYS A 1 116 ? 4.973 -6.604 4.751 1.00 95.06 116 LYS A O 1
ATOM 927 N N . ILE A 1 117 ? 4.786 -7.604 2.749 1.00 94.44 117 ILE A N 1
ATOM 928 C CA . ILE A 1 117 ? 3.644 -6.810 2.274 1.00 94.44 117 ILE A CA 1
ATOM 929 C C . ILE A 1 117 ? 2.383 -7.126 3.094 1.00 94.44 117 ILE A C 1
ATOM 931 O O . ILE A 1 117 ? 1.685 -6.212 3.531 1.00 94.44 117 ILE A O 1
ATOM 935 N N . LYS A 1 118 ? 2.110 -8.412 3.348 1.00 94.56 118 LYS A N 1
ATOM 936 C CA . LYS A 1 118 ? 0.980 -8.855 4.180 1.00 94.56 118 LYS A CA 1
ATOM 937 C C . LYS A 1 118 ? 1.120 -8.396 5.632 1.00 94.56 118 LYS A C 1
ATOM 939 O O . LYS A 1 118 ? 0.158 -7.868 6.180 1.00 94.56 118 LYS A O 1
ATOM 944 N N . ASP A 1 119 ? 2.301 -8.557 6.229 1.00 94.69 119 ASP A N 1
ATOM 945 C CA . ASP A 1 119 ? 2.588 -8.140 7.608 1.00 94.69 119 ASP A CA 1
ATOM 946 C C . ASP A 1 119 ? 2.374 -6.634 7.795 1.00 94.69 119 ASP A C 1
ATOM 948 O O . ASP A 1 119 ? 1.661 -6.213 8.704 1.00 94.69 119 ASP A O 1
ATOM 952 N N . TYR A 1 120 ? 2.891 -5.821 6.866 1.00 93.38 120 TYR A N 1
ATOM 953 C CA . TYR A 1 120 ? 2.634 -4.383 6.853 1.00 93.38 120 TYR A CA 1
ATOM 954 C C . TYR A 1 120 ? 1.134 -4.069 6.869 1.00 93.38 120 TYR A C 1
ATOM 956 O O . TYR A 1 120 ? 0.684 -3.244 7.665 1.00 93.38 120 TYR A O 1
ATOM 964 N N . ASN A 1 121 ? 0.360 -4.748 6.020 1.00 92.56 121 ASN A N 1
ATOM 965 C CA . ASN A 1 121 ? -1.073 -4.517 5.899 1.00 92.56 121 ASN A CA 1
ATOM 966 C C . ASN A 1 121 ? -1.822 -4.825 7.199 1.00 92.56 121 ASN A C 1
ATOM 968 O O . ASN A 1 121 ? -2.611 -4.006 7.666 1.00 92.56 121 ASN A O 1
ATOM 972 N N . VAL A 1 122 ? -1.533 -5.978 7.810 1.00 92.44 122 VAL A N 1
ATOM 973 C CA . VAL A 1 122 ? -2.115 -6.384 9.099 1.00 92.44 122 VAL A CA 1
ATOM 974 C C . VAL A 1 122 ? -1.730 -5.390 10.193 1.00 92.44 122 VAL A C 1
ATOM 976 O O . VAL A 1 122 ? -2.589 -4.917 10.935 1.00 92.44 122 VAL A O 1
ATOM 979 N N . LYS A 1 123 ? -0.454 -5.003 10.253 1.00 92.31 123 LYS A N 1
ATOM 980 C CA . LYS A 1 123 ? 0.052 -4.041 11.235 1.00 92.31 123 LYS A CA 1
ATOM 981 C C . LYS A 1 123 ? -0.634 -2.680 11.120 1.00 92.31 123 LYS A C 1
ATOM 983 O O . LYS A 1 123 ? -0.938 -2.065 12.139 1.00 92.31 123 LYS A O 1
ATOM 988 N N . MET A 1 124 ? -0.866 -2.192 9.902 1.00 91.25 124 MET A N 1
ATOM 989 C CA . MET A 1 124 ? -1.570 -0.925 9.687 1.00 91.25 124 MET A CA 1
ATOM 990 C C . MET A 1 124 ? -3.063 -1.037 10.022 1.00 91.25 124 MET A C 1
ATOM 992 O O . MET A 1 124 ? -3.607 -0.121 10.634 1.00 91.25 124 MET A O 1
ATOM 996 N N . ALA A 1 125 ? -3.704 -2.169 9.714 1.00 87.38 125 ALA A N 1
ATOM 997 C CA . ALA A 1 125 ? -5.097 -2.416 10.080 1.00 87.38 125 ALA A CA 1
ATOM 998 C C . ALA A 1 125 ? -5.309 -2.409 11.606 1.00 87.38 125 ALA A C 1
ATOM 1000 O O . ALA A 1 125 ? -6.226 -1.746 12.090 1.00 87.38 125 ALA A O 1
ATOM 1001 N N . ILE A 1 126 ? -4.425 -3.072 12.365 1.00 89.50 126 ILE A N 1
ATOM 1002 C CA . ILE A 1 126 ? -4.467 -3.090 13.838 1.00 89.50 126 ILE A CA 1
ATOM 1003 C C . ILE A 1 126 ? -4.297 -1.676 14.401 1.00 89.50 126 ILE A C 1
ATOM 1005 O O . ILE A 1 126 ? -5.128 -1.223 15.181 1.00 89.50 126 ILE A O 1
ATOM 1009 N N . ARG A 1 127 ? -3.274 -0.940 13.947 1.00 87.44 127 ARG A N 1
ATOM 1010 C CA . ARG A 1 127 ? -3.030 0.444 14.391 1.00 87.44 127 ARG A CA 1
ATOM 1011 C C . ARG A 1 127 ? -4.213 1.365 14.118 1.00 87.44 127 ARG A C 1
ATOM 1013 O O . ARG A 1 127 ? -4.539 2.220 14.937 1.00 87.44 127 ARG A O 1
ATOM 1020 N N . ASN A 1 128 ? -4.843 1.214 12.953 1.00 84.56 128 ASN A N 1
ATOM 1021 C CA . ASN A 1 128 ? -6.036 1.976 12.611 1.00 84.56 128 ASN A CA 1
ATOM 1022 C C . ASN A 1 128 ? -7.188 1.657 13.571 1.00 84.56 128 ASN A C 1
ATOM 1024 O O . ASN A 1 128 ? -7.839 2.569 14.072 1.00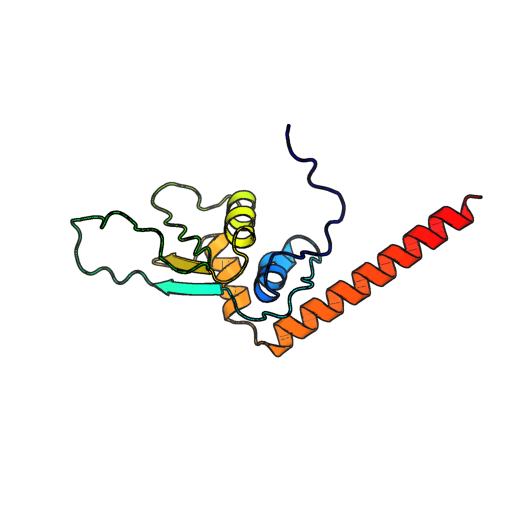 84.56 128 ASN A O 1
ATOM 1028 N N . TRP A 1 129 ? -7.414 0.375 13.851 1.00 84.25 129 TRP A N 1
ATOM 1029 C CA . TRP A 1 129 ? -8.452 -0.060 14.779 1.00 84.25 129 TRP A CA 1
ATOM 1030 C C . TRP A 1 129 ? -8.228 0.471 16.205 1.00 84.25 129 TRP A C 1
ATOM 1032 O O . TRP A 1 129 ? -9.148 1.040 16.791 1.00 84.25 129 TRP A O 1
ATOM 1042 N N . GLU A 1 130 ? -6.998 0.395 16.724 1.00 86.69 130 GLU A N 1
ATOM 1043 C CA . GLU A 1 130 ? -6.615 0.982 18.020 1.00 86.69 130 GLU A CA 1
ATOM 1044 C C . GLU A 1 130 ? -6.905 2.488 18.065 1.00 86.69 130 GLU A C 1
ATOM 1046 O O . GLU A 1 130 ? -7.483 2.992 19.029 1.00 86.69 130 GLU A O 1
ATOM 1051 N N . LYS A 1 131 ? -6.562 3.210 16.992 1.00 85.19 131 LYS A N 1
ATOM 1052 C CA . LYS A 1 131 ? -6.828 4.647 16.879 1.00 85.19 131 LYS A CA 1
ATOM 1053 C C . LYS A 1 131 ? -8.324 4.958 16.926 1.00 85.19 131 LYS A C 1
ATOM 1055 O O . LYS A 1 131 ? -8.731 5.884 17.625 1.00 85.19 131 LYS A O 1
ATOM 1060 N N . THR A 1 132 ? -9.145 4.184 16.214 1.00 84.94 132 THR A N 1
ATOM 1061 C CA . THR A 1 132 ? -10.606 4.343 16.232 1.00 84.94 132 THR A CA 1
ATOM 1062 C C . THR A 1 132 ? -11.172 4.145 17.638 1.00 84.94 132 THR A C 1
ATOM 1064 O O . THR A 1 132 ? -11.976 4.962 18.081 1.00 84.94 132 THR A O 1
ATOM 1067 N N . ILE A 1 133 ? -10.722 3.118 18.368 1.00 84.81 133 ILE A N 1
ATOM 1068 C CA . ILE A 1 133 ? -11.160 2.870 19.751 1.00 84.81 133 ILE A CA 1
ATOM 1069 C C . ILE A 1 133 ? -10.806 4.050 20.658 1.00 84.81 133 ILE A C 1
ATOM 1071 O O . ILE A 1 133 ? -11.664 4.537 21.394 1.00 84.81 133 ILE A O 1
ATOM 1075 N N . MET A 1 134 ? -9.565 4.537 20.584 1.00 86.38 134 MET A N 1
ATOM 1076 C CA . MET A 1 134 ? -9.113 5.659 21.413 1.00 86.38 134 MET A CA 1
ATOM 1077 C C . MET A 1 134 ? -9.921 6.933 21.152 1.00 86.38 134 MET A C 1
ATOM 1079 O O . MET A 1 134 ? -10.245 7.648 22.099 1.00 86.38 134 MET A O 1
ATOM 1083 N N . ASN A 1 135 ? -10.292 7.197 19.897 1.00 86.00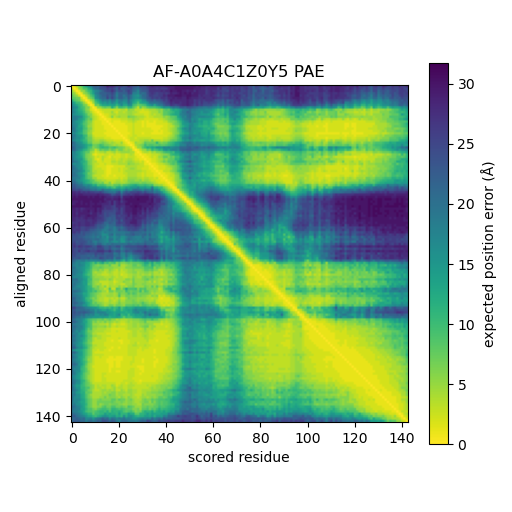 135 ASN A N 1
ATOM 1084 C CA . ASN A 1 135 ? -11.132 8.343 19.552 1.00 86.00 135 ASN A CA 1
ATOM 1085 C C . ASN A 1 135 ? -12.536 8.226 20.168 1.00 86.00 135 ASN A C 1
ATOM 1087 O O . ASN A 1 135 ? -12.992 9.175 20.799 1.00 86.00 135 ASN A O 1
ATOM 1091 N N . VAL A 1 136 ? -13.183 7.058 20.062 1.00 84.69 136 VAL A N 1
ATOM 1092 C CA . VAL A 1 136 ? -14.514 6.819 20.654 1.00 84.69 136 VAL A CA 1
ATOM 1093 C C . VAL A 1 136 ? -14.484 6.974 22.177 1.00 84.69 136 VAL A C 1
ATOM 1095 O O . VAL A 1 136 ? -15.360 7.615 22.755 1.00 84.69 136 VAL A O 1
ATOM 1098 N N . LEU A 1 137 ? -13.460 6.434 22.845 1.00 88.00 137 LEU A N 1
ATOM 1099 C CA . LEU A 1 137 ? -13.296 6.599 24.292 1.00 88.00 137 LEU A CA 1
ATOM 1100 C C . LEU A 1 137 ? -13.110 8.073 24.680 1.00 88.00 137 LEU A C 1
ATOM 1102 O O . LEU A 1 137 ? -13.715 8.533 25.645 1.00 88.00 137 LEU A O 1
ATOM 1106 N N . ALA A 1 138 ? -12.308 8.822 23.919 1.00 87.88 138 ALA A N 1
ATOM 1107 C CA . ALA A 1 138 ? -12.068 10.241 24.168 1.00 87.88 138 ALA A CA 1
ATOM 1108 C C . ALA A 1 138 ? -13.310 11.120 23.935 1.00 87.88 138 ALA A C 1
ATOM 1110 O O . ALA A 1 138 ? -13.454 12.151 24.591 1.00 87.88 138 ALA A O 1
ATOM 1111 N N . GLU A 1 139 ? -14.193 10.744 23.009 1.00 87.12 139 GLU A N 1
ATOM 1112 C CA . GLU A 1 139 ? -15.479 11.416 22.784 1.00 87.12 139 GLU A CA 1
ATOM 1113 C C . GLU A 1 139 ? -16.468 11.130 23.918 1.00 87.12 139 GLU A C 1
ATOM 1115 O O . GLU A 1 139 ? -17.073 12.062 24.447 1.00 87.12 139 GLU A O 1
ATOM 1120 N N . ASN A 1 140 ? -16.568 9.871 24.351 1.00 83.00 140 ASN A N 1
ATOM 1121 C CA . ASN A 1 140 ? -17.474 9.462 25.426 1.00 83.00 140 ASN A CA 1
ATOM 1122 C C . ASN A 1 140 ? -17.068 10.011 26.803 1.00 83.00 140 ASN A C 1
ATOM 1124 O O . ASN A 1 140 ? -17.925 10.202 27.654 1.00 83.00 140 ASN A O 1
ATOM 1128 N N . TRP A 1 141 ? -15.780 10.296 27.031 1.00 74.81 141 TRP A N 1
ATOM 1129 C CA . TRP A 1 141 ? -15.295 10.877 28.293 1.00 74.81 141 TRP A CA 1
ATOM 1130 C C . TRP A 1 141 ? -15.589 12.383 28.434 1.00 74.81 141 TRP A C 1
ATOM 1132 O O . TRP A 1 141 ? -15.395 12.961 29.500 1.00 74.81 141 TRP A O 1
ATOM 1142 N N . LYS A 1 142 ? -16.010 13.059 27.359 1.00 69.38 142 LYS A N 1
ATOM 1143 C CA . LYS A 1 142 ? -16.355 14.494 27.384 1.00 69.38 142 LYS A CA 1
ATOM 1144 C C . LYS A 1 142 ? -17.825 14.766 27.733 1.00 69.38 142 LYS A C 1
ATOM 1146 O O . LYS A 1 142 ? -18.206 15.937 27.751 1.00 69.38 142 LYS A O 1
ATOM 1151 N N . GLN A 1 143 ? -18.624 13.721 27.951 1.00 54.12 143 GLN A N 1
ATOM 1152 C CA . GLN A 1 143 ? -20.013 13.791 28.422 1.00 54.12 143 GLN A CA 1
ATOM 1153 C C . GLN A 1 143 ? -20.068 13.662 29.943 1.00 54.12 143 GLN A C 1
ATOM 1155 O O . GLN A 1 143 ? -20.918 14.360 30.536 1.00 54.12 143 GLN A O 1
#

InterPro domains:
  IPR027417 P-loop containing nucleoside triphosphate hydrolase [G3DSA:3.40.50.300] (29-122)